Protein AF-A0A970Z7S6-F1 (afdb_monomer_lite)

Structure (mmCIF, N/CA/C/O backbone):
data_AF-A0A970Z7S6-F1
#
_entry.id   AF-A0A970Z7S6-F1
#
loop_
_atom_site.group_PDB
_atom_site.id
_atom_site.type_symbol
_atom_site.label_atom_id
_atom_site.label_alt_id
_atom_site.label_comp_id
_atom_site.label_asym_id
_atom_site.label_entity_id
_atom_site.label_seq_id
_atom_site.pdbx_PDB_ins_code
_atom_site.Cartn_x
_atom_site.Cartn_y
_atom_site.Cartn_z
_atom_site.occupancy
_atom_site.B_iso_or_equiv
_atom_site.auth_seq_id
_atom_site.auth_comp_id
_atom_site.auth_asym_id
_atom_site.auth_atom_id
_atom_site.pdbx_PDB_model_num
ATOM 1 N N . MET A 1 1 ? 10.296 16.742 -25.033 1.00 49.62 1 MET A N 1
ATOM 2 C CA . MET A 1 1 ? 11.629 16.774 -24.396 1.00 49.62 1 MET A CA 1
ATOM 3 C C . MET A 1 1 ? 12.224 15.386 -24.533 1.00 49.62 1 MET A C 1
ATOM 5 O O . MET A 1 1 ? 11.603 14.443 -24.060 1.00 49.62 1 MET A O 1
ATOM 9 N N . THR A 1 2 ? 13.353 15.259 -25.225 1.00 73.88 2 THR A N 1
ATOM 10 C CA . THR A 1 2 ? 14.048 13.978 -25.423 1.00 73.88 2 THR A CA 1
ATOM 11 C C . THR A 1 2 ? 15.272 13.971 -24.520 1.00 73.88 2 THR A C 1
ATOM 13 O O . THR A 1 2 ? 16.034 14.935 -24.530 1.00 73.88 2 THR A O 1
ATOM 16 N N . VAL A 1 3 ? 15.428 12.928 -23.704 1.00 72.38 3 VAL A N 1
ATOM 17 C CA . VAL A 1 3 ? 16.602 12.742 -22.843 1.00 72.38 3 VAL A CA 1
ATOM 18 C C . VAL A 1 3 ? 17.426 11.609 -23.434 1.00 72.38 3 VAL A C 1
ATOM 20 O O . VAL A 1 3 ? 16.931 10.490 -23.550 1.00 72.38 3 VAL A O 1
ATOM 23 N N . THR A 1 4 ? 18.667 11.904 -23.809 1.00 82.56 4 THR A N 1
ATOM 24 C CA . THR A 1 4 ? 19.609 10.909 -24.326 1.00 82.56 4 THR A CA 1
ATOM 25 C C . THR A 1 4 ? 20.452 10.380 -23.171 1.00 82.56 4 THR A C 1
ATOM 27 O O . THR A 1 4 ? 21.067 11.159 -22.446 1.00 82.56 4 THR A O 1
ATOM 30 N N . VAL A 1 5 ? 20.472 9.061 -22.995 1.00 85.50 5 VAL A N 1
ATOM 31 C CA . VAL A 1 5 ? 21.319 8.353 -22.024 1.00 85.50 5 VAL A CA 1
ATOM 32 C C . VAL A 1 5 ? 22.037 7.212 -22.737 1.00 85.50 5 VAL A C 1
ATOM 34 O O . VAL A 1 5 ? 21.536 6.704 -23.740 1.00 85.50 5 VAL A O 1
ATOM 37 N N . ASP A 1 6 ? 23.199 6.802 -22.235 1.00 90.25 6 ASP A N 1
ATOM 38 C CA . ASP A 1 6 ? 23.884 5.626 -22.766 1.00 90.25 6 ASP A CA 1
ATOM 39 C C . ASP A 1 6 ? 23.154 4.322 -22.382 1.00 90.25 6 ASP A C 1
ATOM 41 O O . ASP A 1 6 ? 22.382 4.261 -21.417 1.00 90.25 6 ASP A O 1
ATOM 45 N N . LEU A 1 7 ? 23.413 3.257 -23.145 1.00 88.31 7 LEU A N 1
ATOM 46 C CA . LEU A 1 7 ? 22.751 1.962 -22.979 1.00 88.31 7 LEU A CA 1
ATOM 47 C C . LEU A 1 7 ? 23.038 1.310 -21.615 1.00 88.31 7 LEU A C 1
ATOM 49 O O . LEU A 1 7 ? 22.163 0.639 -21.064 1.00 88.31 7 LEU A O 1
ATOM 53 N N . ALA A 1 8 ? 24.231 1.501 -21.045 1.00 88.81 8 ALA A N 1
ATOM 54 C CA . ALA A 1 8 ? 24.577 0.928 -19.745 1.00 88.81 8 ALA A CA 1
ATOM 55 C C . ALA A 1 8 ? 23.791 1.615 -18.619 1.00 88.81 8 ALA A C 1
ATOM 57 O O . ALA A 1 8 ? 23.200 0.940 -17.771 1.00 88.81 8 ALA A O 1
ATOM 58 N N . THR A 1 9 ? 23.692 2.944 -18.662 1.00 91.31 9 THR A N 1
ATOM 59 C CA . THR A 1 9 ? 22.844 3.733 -17.763 1.00 91.31 9 THR A CA 1
ATOM 60 C C . THR A 1 9 ? 21.377 3.333 -17.903 1.00 91.31 9 THR A C 1
ATOM 62 O O . THR A 1 9 ? 20.697 3.118 -16.897 1.00 91.31 9 THR A O 1
ATOM 65 N N . ALA A 1 10 ? 20.884 3.160 -19.131 1.00 90.50 10 ALA A N 1
ATOM 66 C CA . ALA A 1 10 ? 19.507 2.743 -19.379 1.00 90.50 10 ALA A CA 1
ATOM 67 C C . ALA A 1 10 ? 19.210 1.351 -18.782 1.00 90.50 10 ALA A C 1
ATOM 69 O O . ALA A 1 10 ? 18.219 1.175 -18.068 1.00 90.50 10 ALA A O 1
ATOM 70 N N . ARG A 1 11 ? 20.116 0.380 -18.968 1.00 90.38 11 ARG A N 1
ATOM 71 C CA . ARG A 1 11 ? 20.027 -0.962 -18.362 1.00 90.38 11 ARG A CA 1
ATOM 72 C C . ARG A 1 11 ? 20.036 -0.910 -16.830 1.00 90.38 11 ARG A C 1
ATOM 74 O O . ARG A 1 11 ? 19.219 -1.577 -16.193 1.00 90.38 11 ARG A O 1
ATOM 81 N N . LEU A 1 12 ? 20.896 -0.084 -16.227 1.00 92.44 12 LEU A N 1
ATOM 82 C CA . LEU A 1 12 ? 20.942 0.109 -14.772 1.00 92.44 12 LEU A CA 1
ATOM 83 C C . LEU A 1 12 ? 19.610 0.645 -14.226 1.00 92.44 12 LEU A C 1
ATOM 85 O O . LEU A 1 12 ? 19.114 0.167 -13.201 1.00 92.44 12 LEU A O 1
ATOM 89 N N . LEU A 1 13 ? 19.017 1.633 -14.901 1.00 92.88 13 LEU A N 1
ATOM 90 C CA . LEU A 1 13 ? 17.722 2.195 -14.517 1.00 92.88 13 LEU A CA 1
ATOM 91 C C . LEU A 1 13 ? 16.606 1.149 -14.617 1.00 92.88 13 LEU A C 1
ATOM 93 O O . LEU A 1 13 ? 15.801 1.042 -13.692 1.00 92.88 13 LEU A O 1
ATOM 97 N N . CYS A 1 14 ? 16.606 0.320 -15.659 1.00 93.12 14 CYS A N 1
ATOM 98 C CA . CYS A 1 14 ? 15.656 -0.785 -15.790 1.00 93.12 14 CYS A CA 1
ATOM 99 C C . CYS A 1 14 ? 15.797 -1.837 -14.678 1.00 93.12 14 CYS A C 1
ATOM 101 O O . CYS A 1 14 ? 14.792 -2.304 -14.141 1.00 93.12 14 CYS A O 1
ATOM 103 N N . GLY A 1 15 ? 17.018 -2.127 -14.218 1.00 93.12 15 GLY A N 1
ATOM 104 C CA . GLY A 1 15 ? 17.227 -2.956 -13.023 1.00 93.12 15 GLY A CA 1
ATOM 105 C C . GLY A 1 15 ? 16.580 -2.361 -11.762 1.00 93.12 15 GLY A C 1
ATOM 106 O O . GLY A 1 15 ? 15.963 -3.073 -10.965 1.00 93.12 15 GLY A O 1
ATOM 107 N N . ARG A 1 16 ? 16.641 -1.033 -11.597 1.00 95.19 16 ARG A N 1
ATOM 108 C CA . ARG A 1 16 ? 15.979 -0.332 -10.480 1.00 95.19 16 ARG A CA 1
ATOM 109 C C . ARG A 1 16 ? 14.455 -0.365 -10.590 1.00 95.19 16 ARG A C 1
ATOM 111 O O . ARG A 1 16 ? 13.795 -0.484 -9.559 1.00 95.19 16 ARG A O 1
ATOM 118 N N . VAL A 1 17 ? 13.900 -0.293 -11.803 1.00 94.56 17 VAL A N 1
ATOM 119 C CA . VAL A 1 17 ? 12.452 -0.434 -12.048 1.00 94.56 17 VAL A CA 1
ATOM 120 C C . VAL A 1 17 ? 11.965 -1.798 -11.562 1.00 94.56 17 VAL A C 1
ATOM 122 O O . VAL A 1 17 ? 11.022 -1.854 -10.771 1.00 94.56 17 VAL A O 1
ATOM 125 N N . ALA A 1 18 ? 12.649 -2.884 -11.930 1.00 91.31 18 ALA A N 1
ATOM 126 C CA . ALA A 1 18 ? 12.296 -4.233 -11.481 1.00 91.31 18 ALA A CA 1
ATOM 127 C C . ALA A 1 18 ? 12.333 -4.367 -9.945 1.00 91.31 18 ALA A C 1
ATOM 129 O O . ALA A 1 18 ? 11.381 -4.855 -9.324 1.00 91.31 18 ALA A O 1
ATOM 130 N N . ALA A 1 19 ? 13.393 -3.858 -9.305 1.00 94.69 19 ALA A N 1
ATOM 131 C CA . ALA A 1 19 ? 13.511 -3.859 -7.846 1.00 94.69 19 ALA A CA 1
ATOM 132 C C . ALA A 1 19 ? 12.394 -3.043 -7.165 1.00 94.69 19 ALA A C 1
ATOM 134 O O . ALA A 1 19 ? 11.835 -3.467 -6.146 1.00 94.69 19 ALA A O 1
ATOM 135 N N . ALA A 1 20 ? 12.032 -1.890 -7.735 1.00 96.62 20 ALA A N 1
ATOM 136 C CA . ALA A 1 20 ? 10.949 -1.050 -7.240 1.00 96.62 20 ALA A CA 1
ATOM 137 C C . ALA A 1 20 ? 9.584 -1.744 -7.365 1.00 96.62 20 ALA A C 1
ATOM 139 O O . ALA A 1 20 ? 8.835 -1.752 -6.388 1.00 96.62 20 ALA A O 1
ATOM 140 N N . ARG A 1 21 ? 9.287 -2.393 -8.501 1.00 95.50 21 ARG A N 1
ATOM 141 C CA . ARG A 1 21 ? 8.046 -3.169 -8.704 1.00 95.50 21 A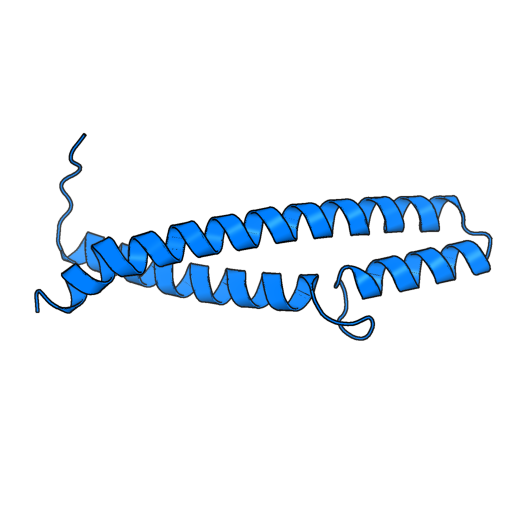RG A CA 1
ATOM 142 C C . ARG A 1 21 ? 7.897 -4.263 -7.650 1.00 95.50 21 ARG A C 1
ATOM 144 O O . ARG A 1 21 ? 6.881 -4.309 -6.962 1.00 95.50 21 ARG A O 1
ATOM 151 N N . SER A 1 22 ? 8.939 -5.068 -7.429 1.00 95.94 22 SER A N 1
ATOM 152 C CA . SER A 1 22 ? 8.932 -6.121 -6.398 1.00 95.94 22 SER A CA 1
ATOM 153 C C . SER A 1 22 ? 8.715 -5.565 -4.983 1.00 95.94 22 SER A C 1
ATOM 155 O O . SER A 1 22 ? 7.995 -6.145 -4.163 1.00 95.94 22 SER A O 1
ATOM 157 N N . ARG A 1 23 ? 9.330 -4.422 -4.657 1.00 97.25 23 ARG A N 1
ATOM 158 C CA . ARG A 1 23 ? 9.139 -3.771 -3.354 1.00 97.25 23 ARG A CA 1
ATOM 159 C C . ARG A 1 23 ? 7.713 -3.251 -3.184 1.00 97.25 23 ARG A C 1
ATOM 161 O O . ARG A 1 23 ? 7.140 -3.446 -2.114 1.00 97.25 23 ARG A O 1
ATOM 168 N N . LEU A 1 24 ? 7.163 -2.595 -4.202 1.00 97.50 24 LEU A N 1
ATOM 169 C CA . LEU A 1 24 ? 5.807 -2.055 -4.163 1.00 97.50 24 LEU A CA 1
ATOM 170 C C . LEU A 1 24 ? 4.761 -3.167 -4.092 1.00 97.50 24 LEU A C 1
ATOM 172 O O . LEU A 1 24 ? 3.889 -3.078 -3.239 1.00 97.50 24 LEU A O 1
ATOM 176 N N . ALA A 1 25 ? 4.916 -4.253 -4.853 1.00 96.56 25 ALA A N 1
ATOM 177 C CA . ALA A 1 25 ? 4.028 -5.414 -4.778 1.00 96.56 25 ALA A CA 1
ATOM 178 C C . ALA A 1 25 ? 3.983 -6.025 -3.365 1.00 96.56 25 ALA A C 1
ATOM 180 O O . ALA A 1 25 ? 2.914 -6.315 -2.839 1.00 96.56 25 ALA A O 1
ATOM 181 N N . ARG A 1 26 ? 5.136 -6.150 -2.689 1.00 96.69 26 ARG A N 1
ATOM 182 C CA . ARG A 1 26 ? 5.186 -6.624 -1.292 1.00 96.69 26 ARG A CA 1
ATOM 183 C C . ARG A 1 26 ? 4.514 -5.667 -0.307 1.00 96.69 26 ARG A C 1
ATOM 185 O O . ARG A 1 26 ? 3.951 -6.112 0.691 1.00 96.69 26 ARG A O 1
ATOM 192 N N . LEU A 1 27 ? 4.617 -4.358 -0.537 1.00 96.81 27 LEU A N 1
ATOM 193 C CA . LEU A 1 27 ? 3.947 -3.361 0.299 1.00 96.81 27 LEU A CA 1
ATOM 194 C C . LEU A 1 27 ? 2.436 -3.369 0.070 1.00 96.81 27 LEU A C 1
ATOM 196 O O . LEU A 1 27 ? 1.691 -3.317 1.044 1.00 96.81 27 LEU A O 1
ATOM 200 N N . ASP A 1 28 ? 2.012 -3.477 -1.185 1.00 97.19 28 ASP A N 1
ATOM 201 C CA . ASP A 1 28 ? 0.612 -3.575 -1.578 1.00 97.19 28 ASP A CA 1
ATOM 202 C C . ASP A 1 28 ? -0.050 -4.813 -0.964 1.00 97.19 28 ASP A C 1
ATOM 204 O O . ASP A 1 28 ? -1.039 -4.683 -0.244 1.00 97.19 28 ASP A O 1
ATOM 208 N N . ALA A 1 29 ? 0.582 -5.983 -1.111 1.00 96.81 29 ALA A N 1
ATOM 209 C CA . ALA A 1 29 ? 0.120 -7.234 -0.514 1.00 96.81 29 ALA A CA 1
ATOM 210 C C . ALA A 1 29 ? 0.020 -7.156 1.017 1.00 96.81 29 ALA A C 1
ATOM 212 O O . ALA A 1 29 ? -0.900 -7.709 1.612 1.00 96.81 29 ALA A O 1
ATOM 213 N N . ARG A 1 30 ? 0.942 -6.443 1.681 1.00 97.56 30 ARG A N 1
ATOM 214 C CA . ARG A 1 30 ? 0.862 -6.238 3.134 1.00 97.56 30 ARG A CA 1
ATOM 215 C C . ARG A 1 30 ? -0.300 -5.329 3.518 1.00 97.56 30 ARG A C 1
ATOM 217 O O . ARG A 1 30 ? -0.975 -5.615 4.497 1.00 97.56 30 ARG A O 1
ATOM 224 N N . ILE A 1 31 ? -0.494 -4.216 2.810 1.00 97.88 31 ILE A N 1
ATOM 225 C CA . ILE A 1 31 ? -1.547 -3.237 3.121 1.00 97.88 31 ILE A CA 1
ATOM 226 C C . ILE A 1 31 ? -2.932 -3.872 2.971 1.00 97.88 31 ILE A C 1
ATOM 228 O O . ILE A 1 31 ? -3.761 -3.684 3.859 1.00 97.88 31 ILE A O 1
ATOM 232 N N . HIS A 1 32 ? -3.134 -4.660 1.914 1.00 96.62 32 HIS A N 1
ATOM 233 C CA . HIS A 1 32 ? -4.400 -5.333 1.601 1.00 96.62 32 HIS A CA 1
ATOM 234 C C . HIS A 1 32 ? -4.509 -6.755 2.181 1.00 96.62 32 HIS A C 1
ATOM 236 O O . HIS A 1 32 ? -5.439 -7.482 1.843 1.00 96.62 32 HIS A O 1
ATOM 242 N N . GLY A 1 33 ? -3.569 -7.169 3.037 1.00 96.88 33 GLY A N 1
ATOM 243 C CA . GLY A 1 33 ? -3.636 -8.456 3.728 1.00 96.88 33 GLY A CA 1
ATOM 244 C C . GLY A 1 33 ? -4.785 -8.529 4.742 1.00 96.88 33 GLY A C 1
ATOM 245 O O . GLY A 1 33 ? -5.380 -7.509 5.104 1.00 96.88 33 GLY A O 1
ATOM 246 N N . GLY A 1 34 ? -5.074 -9.738 5.228 1.00 95.75 34 GLY A N 1
ATOM 247 C CA . GLY A 1 34 ? -6.077 -9.971 6.265 1.00 95.75 34 GLY A CA 1
ATOM 248 C C . GLY A 1 34 ? -5.647 -9.476 7.650 1.00 95.75 34 GLY A C 1
ATOM 249 O O . GLY A 1 34 ? -4.563 -8.907 7.830 1.00 95.75 34 GLY A O 1
ATOM 250 N N . ALA A 1 35 ? -6.512 -9.682 8.646 1.00 96.62 35 ALA A N 1
ATOM 251 C CA . ALA A 1 35 ? -6.297 -9.210 10.015 1.00 96.62 35 ALA A CA 1
ATOM 252 C C . ALA A 1 35 ? -5.153 -9.952 10.734 1.00 96.62 35 ALA A C 1
ATOM 254 O O . ALA A 1 35 ? -4.667 -9.499 11.766 1.00 96.62 35 ALA A O 1
ATOM 255 N N . GLU A 1 36 ? -4.700 -11.076 10.184 1.00 96.06 36 GLU A N 1
ATOM 256 C CA . GLU A 1 36 ? -3.512 -11.833 10.578 1.00 96.06 36 GLU A CA 1
ATOM 257 C C . GLU A 1 36 ? -2.201 -11.195 10.088 1.00 96.06 36 GLU A C 1
ATOM 259 O O . GLU A 1 36 ? -1.138 -11.410 10.676 1.00 96.06 36 GLU A O 1
ATOM 264 N N . VAL A 1 37 ? -2.255 -10.366 9.042 1.00 97.81 37 VAL A N 1
ATOM 265 C CA . VAL A 1 37 ? -1.075 -9.715 8.470 1.00 97.81 37 VAL A CA 1
ATOM 266 C C . VAL A 1 37 ? -0.748 -8.455 9.264 1.00 97.81 37 VAL A C 1
ATOM 268 O O . VAL A 1 37 ? -1.395 -7.420 9.131 1.00 97.81 37 VAL A O 1
ATOM 271 N N . ILE A 1 38 ? 0.310 -8.510 10.077 1.00 95.69 38 ILE A N 1
ATOM 272 C CA . ILE A 1 38 ? 0.709 -7.381 10.926 1.00 95.69 38 ILE A CA 1
ATOM 273 C C . ILE A 1 38 ? 0.908 -6.107 10.096 1.00 95.69 38 ILE A C 1
ATOM 275 O O . ILE A 1 38 ? 1.782 -6.003 9.229 1.00 95.69 38 ILE A O 1
ATOM 279 N N . GLY A 1 39 ? 0.117 -5.091 10.437 1.00 93.62 39 GLY A N 1
ATOM 280 C CA . GLY A 1 39 ? 0.165 -3.786 9.800 1.00 93.62 39 GLY A CA 1
ATOM 281 C C . GLY A 1 39 ? -0.553 -3.704 8.453 1.00 93.62 39 GLY A C 1
ATOM 282 O O . GLY A 1 39 ? -0.337 -2.704 7.765 1.00 93.62 39 GLY A O 1
ATOM 283 N N . SER A 1 40 ? -1.377 -4.683 8.076 1.00 98.19 40 SER A N 1
ATOM 284 C CA . SER A 1 40 ? -2.438 -4.474 7.084 1.00 98.19 40 SER A CA 1
ATOM 285 C C . SER A 1 40 ? -3.463 -3.454 7.591 1.00 98.19 40 SER A C 1
ATOM 287 O O . SER A 1 40 ? -3.462 -3.094 8.774 1.00 98.19 40 SER A O 1
ATOM 289 N N . VAL A 1 41 ? -4.317 -2.949 6.699 1.00 98.31 41 VAL A N 1
ATOM 290 C CA . VAL A 1 41 ? -5.437 -2.070 7.083 1.00 98.31 41 VAL A CA 1
ATOM 291 C C . VAL A 1 41 ? -6.353 -2.797 8.069 1.00 98.31 41 VAL A C 1
ATOM 293 O O . VAL A 1 41 ? -6.552 -2.316 9.182 1.00 98.31 41 VAL A O 1
ATOM 296 N N . THR A 1 42 ? -6.756 -4.019 7.728 1.00 98.19 42 THR A N 1
ATOM 297 C CA . THR A 1 42 ? -7.644 -4.857 8.546 1.00 98.19 42 THR A CA 1
ATOM 298 C C . THR A 1 42 ? -7.042 -5.218 9.911 1.00 98.19 42 THR A C 1
ATOM 300 O O . THR A 1 42 ? -7.749 -5.240 10.918 1.00 98.19 42 THR A O 1
ATOM 303 N N . TRP A 1 43 ? -5.721 -5.426 10.009 1.00 98.56 43 TRP A N 1
ATOM 304 C CA . TRP A 1 43 ? -5.039 -5.619 11.297 1.00 98.56 43 TRP A CA 1
ATOM 305 C C . TRP A 1 43 ? -5.106 -4.359 12.166 1.00 98.56 43 TRP A C 1
ATOM 307 O O . TRP A 1 43 ? -5.303 -4.453 13.379 1.00 98.56 43 TRP A O 1
ATOM 317 N N . VAL A 1 44 ? -4.931 -3.171 11.574 1.00 98.38 44 VAL A N 1
ATOM 318 C CA . VAL A 1 44 ? -4.997 -1.903 12.319 1.00 98.38 44 VAL A CA 1
ATOM 319 C C . VAL A 1 44 ? -6.425 -1.632 12.796 1.00 98.38 44 VAL A C 1
ATOM 321 O O . VAL A 1 44 ? -6.592 -1.280 13.963 1.00 98.38 44 VAL A O 1
ATOM 324 N N . GLU A 1 45 ? -7.428 -1.867 11.953 1.00 98.25 45 GLU A N 1
ATOM 325 C CA . GLU A 1 45 ? -8.852 -1.756 12.304 1.00 98.25 45 GLU A CA 1
ATOM 326 C C . GLU A 1 45 ? -9.226 -2.718 13.440 1.00 98.25 45 GLU A C 1
ATOM 328 O O . GLU A 1 45 ? -9.838 -2.319 14.429 1.00 98.25 45 GLU A O 1
ATOM 333 N N . ALA A 1 46 ? -8.767 -3.974 13.382 1.00 98.19 46 ALA A N 1
ATOM 334 C CA . ALA A 1 46 ? -8.992 -4.939 14.458 1.00 98.19 46 ALA A CA 1
ATOM 335 C C . ALA A 1 46 ? -8.381 -4.471 15.792 1.00 98.19 46 ALA A C 1
ATOM 337 O O . ALA A 1 46 ? -8.974 -4.658 16.860 1.00 98.19 46 ALA A O 1
ATOM 338 N N . LYS A 1 47 ? -7.205 -3.829 15.754 1.00 98.31 47 LYS A N 1
ATOM 339 C CA . LYS A 1 47 ? -6.587 -3.228 16.946 1.00 98.31 47 LYS A CA 1
ATOM 340 C C . LYS A 1 47 ? -7.345 -1.998 17.438 1.00 98.31 47 LYS A C 1
ATOM 342 O O . LYS A 1 47 ? -7.431 -1.823 18.653 1.00 98.31 47 LYS A O 1
ATOM 347 N N . ALA A 1 48 ? -7.892 -1.178 16.544 1.00 98.25 48 ALA A N 1
ATOM 348 C CA . ALA A 1 48 ? -8.722 -0.037 16.916 1.00 98.25 48 ALA A CA 1
ATOM 349 C C . ALA A 1 48 ? -9.996 -0.499 17.636 1.00 98.25 48 ALA A C 1
ATOM 351 O O . ALA A 1 48 ? -10.259 -0.073 18.760 1.00 98.25 48 ALA A O 1
ATOM 352 N N . ALA A 1 49 ? -10.696 -1.486 17.069 1.00 98.00 49 ALA A N 1
ATOM 353 C CA . ALA A 1 49 ? -11.877 -2.092 17.674 1.00 98.00 49 ALA A CA 1
ATOM 354 C C . ALA A 1 49 ? -11.576 -2.711 19.051 1.00 98.00 49 ALA A C 1
ATOM 356 O O . ALA A 1 49 ? -12.351 -2.545 19.994 1.00 98.00 49 ALA A O 1
ATOM 357 N N . ALA A 1 50 ? -10.438 -3.397 19.201 1.00 98.00 50 ALA A N 1
ATOM 358 C CA . ALA A 1 50 ? -10.012 -3.942 20.490 1.00 98.00 50 ALA A CA 1
ATOM 359 C C . ALA A 1 50 ? -9.726 -2.841 21.528 1.00 98.00 50 ALA A C 1
ATOM 361 O O . ALA A 1 50 ? -10.102 -2.986 22.690 1.00 98.00 50 ALA A O 1
ATOM 362 N N . ALA A 1 51 ? -9.103 -1.731 21.119 1.00 98.25 51 ALA A N 1
ATOM 363 C CA . ALA A 1 51 ? -8.863 -0.586 21.994 1.00 98.25 51 ALA A CA 1
ATOM 364 C C . ALA A 1 51 ? -10.176 0.077 22.440 1.00 98.25 51 ALA A C 1
ATOM 366 O O . ALA A 1 51 ? -10.321 0.373 23.625 1.00 98.25 51 ALA A O 1
ATOM 367 N N . GLY A 1 52 ? -11.141 0.237 21.528 1.00 98.00 52 GLY A N 1
ATOM 368 C CA . GLY A 1 52 ? -12.474 0.759 21.839 1.00 98.00 52 GLY A CA 1
ATOM 369 C C . GLY A 1 52 ? -13.226 -0.126 22.834 1.00 98.00 52 GLY A C 1
ATOM 370 O O . GLY A 1 52 ? -13.712 0.363 23.848 1.00 98.00 52 GLY A O 1
ATOM 371 N N . LYS A 1 53 ? -13.220 -1.452 22.627 1.00 98.12 53 LYS A N 1
ATOM 372 C CA . LYS A 1 53 ? -13.808 -2.424 23.574 1.00 98.12 53 LYS A CA 1
ATOM 373 C C . LYS A 1 53 ? -13.171 -2.379 24.965 1.00 98.12 53 LYS A C 1
ATOM 375 O O . LYS A 1 53 ? -13.832 -2.693 25.946 1.00 98.12 53 LYS A O 1
ATOM 380 N N . ALA A 1 54 ? -11.901 -1.991 25.048 1.00 98.06 54 ALA A N 1
ATOM 381 C CA . ALA A 1 54 ? -11.177 -1.813 26.303 1.00 98.06 54 ALA A CA 1
ATOM 382 C C . ALA A 1 54 ? -11.333 -0.403 26.915 1.00 98.06 54 ALA A C 1
ATOM 384 O O . ALA A 1 54 ? -10.628 -0.085 27.869 1.00 98.06 54 ALA A O 1
ATOM 385 N N . GLY A 1 55 ? -12.190 0.462 26.357 1.00 98.31 55 GLY A N 1
ATOM 386 C CA . GLY A 1 55 ? -12.410 1.834 26.834 1.00 98.31 55 GLY A CA 1
ATOM 387 C C . GLY A 1 55 ? -11.293 2.826 26.485 1.00 98.31 55 GLY A C 1
ATOM 388 O O . GLY A 1 55 ? -11.274 3.947 26.982 1.00 98.31 55 GLY A O 1
ATOM 389 N N . ASN A 1 56 ? -10.345 2.447 25.624 1.00 98.31 56 ASN A N 1
ATOM 390 C CA . ASN A 1 56 ? -9.220 3.292 25.222 1.00 98.31 56 ASN A CA 1
ATOM 391 C C . ASN A 1 56 ? -9.536 4.081 23.940 1.00 98.31 56 ASN A C 1
ATOM 393 O O . ASN A 1 56 ? -8.858 3.921 22.922 1.00 98.31 56 ASN A O 1
ATOM 397 N N . GLU A 1 57 ? -10.537 4.959 23.991 1.00 98.00 57 GLU A N 1
ATOM 398 C CA . GLU A 1 57 ? -11.055 5.706 22.827 1.00 98.00 57 GLU A CA 1
ATOM 399 C C . GLU A 1 57 ? -9.960 6.483 22.080 1.00 98.00 57 GLU A C 1
ATOM 401 O O . GLU A 1 57 ? -9.791 6.340 20.873 1.00 98.00 57 GLU A O 1
ATOM 406 N N . ARG A 1 58 ? -9.086 7.197 22.805 1.00 98.25 58 ARG A N 1
ATOM 407 C CA . ARG A 1 58 ? -7.961 7.931 22.190 1.00 98.25 58 ARG A CA 1
ATOM 408 C C . ARG A 1 58 ? -7.007 7.031 21.401 1.00 98.25 58 ARG A C 1
ATOM 410 O O . ARG A 1 58 ? -6.339 7.503 20.481 1.00 98.25 58 ARG A O 1
ATOM 417 N N . LEU A 1 59 ? -6.843 5.772 21.812 1.00 98.19 59 LEU A N 1
ATOM 418 C CA . LEU A 1 59 ? -6.009 4.814 21.088 1.00 98.19 59 LEU A CA 1
ATOM 419 C C . LEU A 1 59 ? -6.750 4.274 19.864 1.00 98.19 59 LEU A C 1
ATOM 421 O O . LEU A 1 59 ? -6.119 4.193 18.811 1.00 98.19 59 LEU A O 1
ATOM 425 N N . ALA A 1 60 ? -8.039 3.954 20.000 1.00 98.56 60 ALA A N 1
ATOM 426 C CA . ALA A 1 60 ? -8.892 3.537 18.889 1.00 98.56 60 ALA A CA 1
ATOM 427 C C . ALA A 1 60 ? -8.851 4.581 17.762 1.00 98.56 60 ALA A C 1
ATOM 429 O O . ALA A 1 60 ? -8.354 4.279 16.681 1.00 98.56 60 ALA A O 1
ATOM 430 N N . ASP A 1 61 ? -9.128 5.847 18.078 1.00 98.44 61 ASP A N 1
ATOM 431 C CA . ASP A 1 61 ? -9.095 6.963 17.127 1.00 98.44 61 ASP A CA 1
ATOM 432 C C . ASP A 1 61 ? -7.749 7.121 16.404 1.00 98.44 61 ASP A C 1
ATOM 434 O O . ASP A 1 61 ? -7.668 7.464 15.221 1.00 98.44 61 ASP A O 1
ATOM 438 N N . ARG A 1 62 ? -6.634 6.933 17.124 1.00 98.50 62 ARG A N 1
ATOM 439 C CA . ARG A 1 62 ? -5.295 7.015 16.517 1.00 98.50 62 ARG A CA 1
ATOM 440 C C . ARG A 1 62 ? -5.044 5.864 15.551 1.00 98.50 62 ARG A C 1
ATOM 442 O O . ARG A 1 62 ? -4.309 6.061 14.579 1.00 98.50 62 ARG A O 1
ATOM 449 N N . LEU A 1 63 ? -5.567 4.681 15.860 1.00 98.38 63 LEU A N 1
ATOM 450 C CA . LEU A 1 63 ? -5.451 3.497 15.023 1.00 98.38 63 LEU A CA 1
ATOM 451 C C . LEU A 1 63 ? -6.364 3.610 13.802 1.00 98.38 63 LEU A C 1
ATOM 453 O O . LEU A 1 63 ? -5.867 3.375 12.707 1.00 98.38 63 LEU A O 1
ATOM 457 N N . ASP A 1 64 ? -7.589 4.108 13.945 1.00 98.00 64 ASP A N 1
ATOM 458 C CA . ASP A 1 64 ? -8.493 4.364 12.814 1.00 98.00 64 ASP A CA 1
ATOM 459 C C . ASP A 1 64 ? -7.871 5.349 11.825 1.00 98.00 64 ASP A C 1
ATOM 461 O O . ASP A 1 64 ? -7.607 5.001 10.676 1.00 98.00 64 ASP A O 1
ATOM 465 N N . ARG A 1 65 ? -7.399 6.509 12.306 1.00 98.31 65 ARG A N 1
ATOM 466 C CA . ARG A 1 65 ? -6.661 7.457 11.448 1.00 98.31 65 ARG A CA 1
ATOM 467 C C . ARG A 1 65 ? -5.419 6.841 10.797 1.00 98.31 65 ARG A C 1
ATOM 469 O O . ARG A 1 65 ? -4.911 7.347 9.796 1.00 98.31 65 ARG A O 1
ATOM 476 N N . ARG A 1 66 ? -4.820 5.816 11.411 1.00 98.06 66 ARG A N 1
ATOM 477 C CA . ARG A 1 66 ? -3.678 5.096 10.833 1.00 98.06 66 ARG A CA 1
ATOM 478 C C . ARG A 1 66 ? -4.131 4.110 9.756 1.00 98.06 66 ARG A C 1
ATOM 480 O O . ARG A 1 66 ? -3.374 3.946 8.799 1.00 98.06 66 ARG A O 1
ATOM 487 N N . ALA A 1 67 ? -5.281 3.464 9.914 1.00 98.00 67 ALA A N 1
ATOM 488 C CA . ALA A 1 67 ? -5.892 2.622 8.893 1.00 98.00 67 ALA A CA 1
ATOM 489 C C . ALA A 1 67 ? -6.206 3.456 7.642 1.00 98.00 67 ALA A C 1
ATOM 491 O O . ALA A 1 67 ? -5.708 3.115 6.569 1.00 98.00 67 ALA A O 1
ATOM 492 N N . ASP A 1 68 ? -6.831 4.627 7.808 1.00 97.69 68 ASP A N 1
ATOM 493 C CA . ASP A 1 68 ? -7.143 5.559 6.711 1.00 97.69 68 ASP A CA 1
ATOM 494 C C . ASP A 1 68 ? -5.894 5.938 5.907 1.00 97.69 68 ASP A C 1
ATOM 496 O O . ASP A 1 68 ? -5.798 5.703 4.701 1.00 97.69 68 ASP A O 1
ATOM 500 N N . ARG A 1 69 ? -4.851 6.426 6.596 1.00 97.69 69 ARG A N 1
ATOM 501 C CA . ARG A 1 69 ? -3.575 6.779 5.948 1.00 97.69 69 ARG A CA 1
ATOM 502 C C . ARG A 1 69 ? -2.936 5.595 5.226 1.00 97.69 69 ARG A C 1
ATOM 504 O O . ARG A 1 69 ? -2.230 5.784 4.237 1.00 97.69 69 ARG A O 1
ATOM 511 N N . ARG A 1 70 ? -3.108 4.370 5.729 1.00 96.81 70 ARG A N 1
ATOM 512 C CA . ARG A 1 70 ? -2.576 3.169 5.070 1.00 96.81 70 ARG A CA 1
ATOM 513 C C . ARG A 1 70 ? -3.357 2.834 3.807 1.00 96.81 70 ARG A C 1
ATOM 515 O O . ARG A 1 70 ? -2.710 2.500 2.818 1.00 96.81 70 ARG A O 1
ATOM 522 N N . ALA A 1 71 ? -4.681 2.964 3.822 1.00 96.06 71 ALA A N 1
ATOM 523 C CA . ALA A 1 71 ? -5.510 2.794 2.634 1.00 96.06 71 ALA A CA 1
ATOM 524 C C . ALA A 1 71 ? -5.114 3.804 1.540 1.00 96.06 71 ALA A C 1
ATOM 526 O O . ALA A 1 71 ? -4.820 3.413 0.410 1.00 96.06 71 ALA A O 1
ATOM 527 N N . GLU A 1 72 ? -4.944 5.082 1.895 1.00 96.50 72 GLU A N 1
ATOM 528 C CA . GLU A 1 72 ? -4.467 6.124 0.971 1.00 96.50 72 GLU A CA 1
ATOM 529 C C . GLU A 1 72 ? -3.074 5.823 0.391 1.00 96.50 72 GLU A C 1
ATOM 531 O O . GLU A 1 72 ? -2.804 6.038 -0.797 1.00 96.50 72 GLU A O 1
ATOM 536 N N . VAL A 1 73 ? -2.157 5.323 1.226 1.00 96.12 73 VAL A N 1
ATOM 537 C CA . VAL A 1 73 ? -0.826 4.892 0.778 1.00 96.12 73 VAL A CA 1
ATOM 538 C C . VAL A 1 73 ? -0.928 3.691 -0.163 1.00 96.12 73 VAL A C 1
ATOM 540 O O . VAL A 1 73 ? -0.193 3.660 -1.149 1.00 96.12 73 VAL A O 1
ATOM 543 N N . GLY A 1 74 ? -1.842 2.750 0.087 1.00 96.44 74 GLY A N 1
ATOM 544 C CA . GLY A 1 74 ? -2.132 1.629 -0.811 1.00 96.44 74 GLY A CA 1
ATOM 545 C C . GLY A 1 74 ? -2.522 2.104 -2.209 1.00 96.44 74 GLY A C 1
ATOM 546 O O . GLY A 1 74 ? -1.921 1.693 -3.199 1.00 96.44 74 GLY A O 1
ATOM 547 N N . GLU A 1 75 ? -3.427 3.077 -2.297 1.00 95.50 75 GLU A N 1
ATOM 548 C CA . GLU A 1 75 ? -3.831 3.675 -3.575 1.00 95.50 75 GLU A CA 1
ATOM 549 C C . GLU A 1 75 ? -2.666 4.360 -4.309 1.00 95.50 75 GLU A C 1
ATOM 551 O O . GLU A 1 75 ? -2.502 4.241 -5.528 1.00 95.50 75 GLU A O 1
ATOM 556 N N . ARG A 1 76 ? -1.792 5.058 -3.575 1.00 96.88 76 ARG A N 1
ATOM 557 C CA . ARG A 1 76 ? -0.572 5.648 -4.152 1.00 96.88 76 ARG A CA 1
ATOM 558 C C . ARG A 1 76 ? 0.412 4.590 -4.647 1.00 96.88 76 ARG A C 1
ATOM 560 O O . ARG A 1 76 ? 1.063 4.819 -5.666 1.00 96.88 76 ARG A O 1
ATOM 567 N N . ILE A 1 77 ? 0.539 3.471 -3.935 1.00 97.44 77 ILE A N 1
ATOM 568 C CA . ILE A 1 77 ? 1.395 2.346 -4.323 1.00 97.44 77 ILE A CA 1
ATOM 569 C C . ILE A 1 77 ? 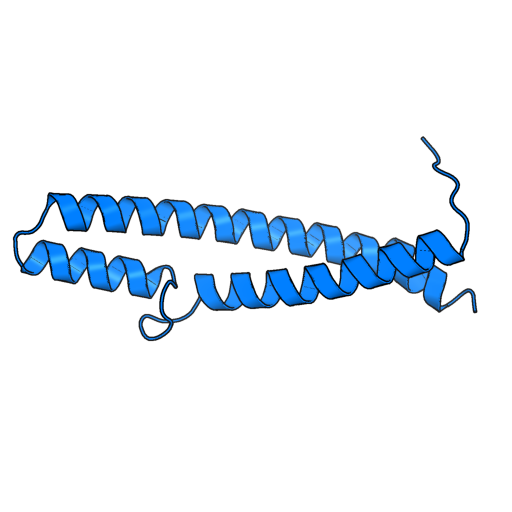0.886 1.732 -5.624 1.00 97.44 77 ILE A C 1
ATOM 571 O O . ILE A 1 77 ? 1.677 1.615 -6.558 1.00 97.44 77 ILE A O 1
ATOM 575 N N . ARG A 1 78 ? -0.416 1.443 -5.735 1.00 96.50 78 ARG A N 1
ATOM 576 C CA . ARG A 1 78 ? -1.010 0.899 -6.967 1.00 96.50 78 ARG A CA 1
ATOM 577 C C . ARG A 1 78 ? -0.790 1.824 -8.164 1.00 96.50 78 ARG A C 1
ATOM 579 O O . ARG A 1 78 ? -0.298 1.378 -9.196 1.00 96.50 78 ARG A O 1
ATOM 586 N N . ARG A 1 79 ? -1.001 3.138 -8.004 1.00 97.19 79 ARG A N 1
ATOM 587 C CA . ARG A 1 79 ? -0.678 4.124 -9.058 1.00 97.19 79 ARG A CA 1
ATOM 588 C C . ARG A 1 79 ? 0.803 4.133 -9.442 1.00 97.19 79 ARG A C 1
ATOM 590 O O . ARG A 1 79 ? 1.137 4.295 -10.615 1.00 97.19 79 ARG A O 1
ATOM 597 N N . ALA A 1 80 ? 1.705 3.999 -8.471 1.00 97.38 80 ALA A N 1
ATOM 598 C CA . ALA A 1 80 ? 3.137 3.927 -8.741 1.00 97.38 80 ALA A CA 1
ATOM 599 C C . ALA A 1 80 ? 3.515 2.632 -9.477 1.00 97.38 80 ALA A C 1
ATOM 601 O O . ALA A 1 80 ? 4.330 2.691 -10.393 1.00 97.38 80 ALA A O 1
ATOM 602 N N . MET A 1 81 ? 2.893 1.499 -9.135 1.00 96.69 81 MET A N 1
ATOM 603 C CA . MET A 1 81 ? 3.061 0.236 -9.857 1.00 96.69 81 MET A CA 1
ATOM 604 C C . MET A 1 81 ? 2.645 0.386 -11.319 1.00 96.69 81 MET A C 1
ATOM 606 O O . MET A 1 81 ? 3.480 0.150 -12.180 1.00 96.69 81 MET A O 1
ATOM 610 N N . THR A 1 82 ? 1.462 0.940 -11.609 1.00 96.62 82 THR A N 1
ATOM 611 C CA . THR A 1 82 ? 1.019 1.193 -12.995 1.00 96.62 82 THR A CA 1
ATOM 612 C C . THR A 1 82 ? 2.012 2.050 -13.787 1.00 96.62 82 THR A C 1
ATOM 614 O O . THR A 1 82 ? 2.256 1.813 -14.969 1.00 96.62 82 THR A O 1
ATOM 617 N N . ARG A 1 83 ? 2.621 3.059 -13.150 1.00 96.56 83 ARG A N 1
AT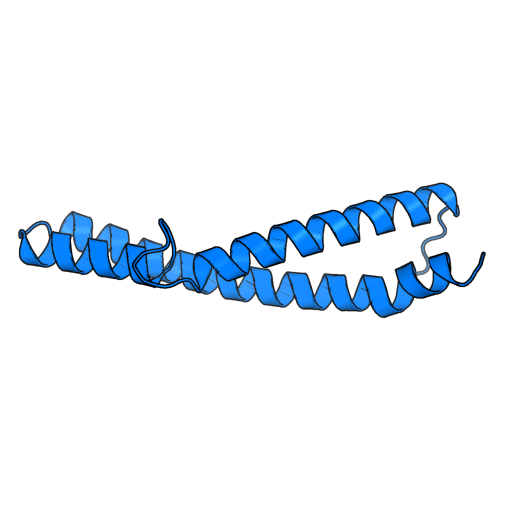OM 618 C CA . ARG A 1 83 ? 3.650 3.888 -13.798 1.00 96.56 83 ARG A CA 1
ATOM 619 C C . ARG A 1 83 ? 4.923 3.099 -14.097 1.00 96.56 83 ARG A C 1
ATOM 621 O O . ARG A 1 83 ? 5.522 3.323 -15.143 1.00 96.56 83 ARG A O 1
ATOM 628 N N . LEU A 1 84 ? 5.346 2.219 -13.192 1.00 96.19 84 LEU A N 1
ATOM 629 C CA . LEU A 1 84 ? 6.515 1.364 -13.401 1.00 96.19 84 LEU A CA 1
ATOM 630 C C . LEU A 1 84 ? 6.249 0.279 -14.445 1.00 96.19 84 LEU A C 1
ATOM 632 O O . LEU A 1 84 ? 7.143 0.011 -15.236 1.00 96.19 84 LEU A O 1
ATOM 636 N N . ASP A 1 85 ? 5.045 -0.293 -14.471 1.00 95.00 85 ASP A N 1
ATOM 637 C CA . ASP A 1 85 ? 4.617 -1.252 -15.492 1.00 95.00 85 ASP A CA 1
ATOM 638 C C . ASP A 1 85 ? 4.717 -0.604 -16.875 1.00 95.00 85 ASP A C 1
ATOM 640 O O . ASP A 1 85 ? 5.391 -1.126 -17.753 1.00 95.00 85 ASP A O 1
ATOM 644 N N . ARG A 1 86 ? 4.199 0.624 -17.024 1.00 95.25 86 ARG A N 1
ATOM 645 C CA . ARG A 1 86 ? 4.327 1.381 -18.276 1.00 95.25 86 ARG A CA 1
ATOM 646 C C . ARG A 1 86 ? 5.784 1.609 -18.68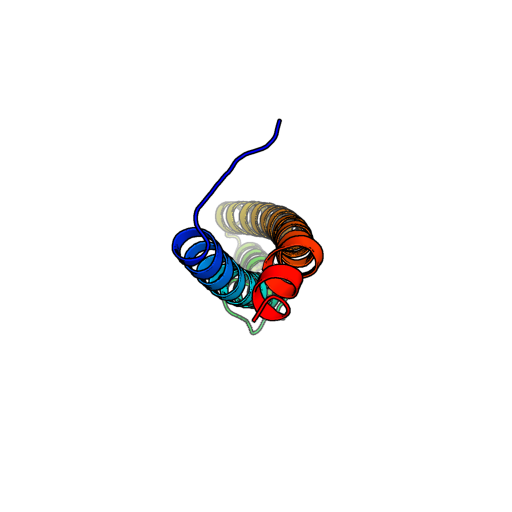3 1.00 95.25 86 ARG A C 1
ATOM 648 O O . ARG A 1 86 ? 6.101 1.485 -19.856 1.00 95.25 86 ARG A O 1
ATOM 655 N N . VAL A 1 87 ? 6.668 1.959 -17.744 1.00 93.06 87 VAL A N 1
ATOM 656 C CA . VAL A 1 87 ? 8.101 2.139 -18.048 1.00 93.06 87 VAL A CA 1
ATOM 657 C C . VAL A 1 87 ? 8.740 0.820 -18.480 1.00 93.06 87 VAL A C 1
ATOM 659 O O . VAL A 1 87 ? 9.542 0.814 -19.413 1.00 93.06 87 VAL A O 1
ATOM 662 N N . ASP A 1 88 ? 8.387 -0.286 -17.829 1.00 92.50 88 ASP A N 1
ATOM 663 C CA . ASP A 1 88 ? 8.900 -1.599 -18.201 1.00 92.50 88 ASP A CA 1
ATOM 664 C C . ASP A 1 88 ? 8.443 -1.996 -19.611 1.00 92.50 88 ASP A C 1
ATOM 666 O O . ASP A 1 88 ? 9.280 -2.356 -20.435 1.00 92.50 88 ASP A O 1
ATOM 670 N N . ASP A 1 89 ? 7.156 -1.813 -19.912 1.00 92.56 89 ASP A N 1
ATOM 671 C CA . ASP A 1 89 ? 6.535 -2.193 -21.183 1.00 92.56 89 ASP A CA 1
ATOM 672 C C . ASP A 1 89 ? 7.001 -1.339 -22.366 1.00 92.56 89 ASP A C 1
ATOM 674 O O . ASP A 1 89 ? 7.081 -1.847 -23.483 1.00 92.56 89 ASP A O 1
ATOM 678 N N . THR A 1 90 ? 7.290 -0.048 -22.156 1.00 90.81 90 THR A N 1
ATOM 679 C CA . THR A 1 90 ? 7.639 0.867 -23.258 1.00 90.81 90 THR A CA 1
ATOM 680 C C . THR A 1 90 ? 9.132 1.122 -23.412 1.00 90.81 90 THR A C 1
ATOM 682 O O . THR A 1 90 ? 9.563 1.518 -24.489 1.00 90.81 90 THR A O 1
ATOM 685 N N . VAL A 1 91 ? 9.917 0.994 -22.338 1.00 90.81 91 VAL A N 1
ATOM 686 C CA . VAL A 1 91 ? 11.348 1.346 -22.341 1.00 90.81 91 VAL A CA 1
ATOM 687 C C . VAL A 1 91 ? 12.207 0.120 -22.070 1.00 90.81 91 VAL A C 1
ATOM 689 O O . VAL A 1 91 ? 13.105 -0.186 -22.850 1.00 90.81 91 VAL A O 1
ATOM 692 N N . CYS A 1 92 ? 11.959 -0.587 -20.968 1.00 90.94 92 CYS A N 1
ATOM 693 C CA . CYS A 1 92 ? 12.864 -1.653 -20.543 1.00 90.94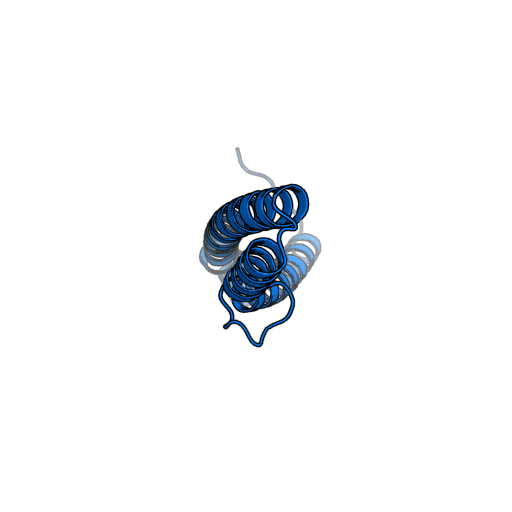 92 CYS A CA 1
ATOM 694 C C . CYS A 1 92 ? 12.745 -2.930 -21.375 1.00 90.94 92 CYS A C 1
ATOM 696 O O . CYS A 1 92 ? 13.762 -3.586 -21.584 1.00 90.94 92 CYS A O 1
ATOM 698 N N . SER A 1 93 ? 11.553 -3.266 -21.870 1.00 89.56 93 SER A N 1
ATOM 699 C CA . SER A 1 93 ? 11.333 -4.309 -22.880 1.00 89.56 93 SER A CA 1
ATOM 700 C C . SER A 1 93 ? 12.133 -4.012 -24.153 1.00 89.56 93 SER A C 1
ATOM 702 O O . SER A 1 93 ? 12.985 -4.804 -24.535 1.00 89.56 93 SER A O 1
ATOM 704 N N . ALA A 1 94 ? 11.984 -2.809 -24.712 1.00 87.56 94 ALA A N 1
ATOM 705 C CA . ALA A 1 94 ? 12.678 -2.376 -25.921 1.00 87.56 94 ALA A CA 1
ATOM 706 C C . ALA A 1 94 ? 14.210 -2.412 -25.770 1.00 87.56 94 ALA A C 1
ATOM 708 O O . ALA A 1 94 ? 14.910 -2.841 -26.680 1.00 87.56 94 ALA A O 1
ATOM 709 N N . ILE A 1 95 ? 14.747 -2.017 -24.608 1.00 86.44 95 ILE A N 1
ATOM 710 C CA . ILE A 1 95 ? 16.190 -2.111 -24.304 1.00 86.44 95 ILE A CA 1
ATOM 711 C C . ILE A 1 95 ? 16.665 -3.568 -24.200 1.00 86.44 95 ILE A C 1
ATOM 713 O O . ILE A 1 95 ? 17.827 -3.856 -24.495 1.00 86.44 95 ILE A O 1
ATOM 717 N N . ARG A 1 96 ? 15.804 -4.475 -23.728 1.00 85.75 96 ARG A N 1
ATOM 718 C CA . ARG A 1 96 ? 16.106 -5.906 -23.593 1.00 85.75 96 ARG A CA 1
ATOM 719 C C . ARG A 1 96 ? 16.115 -6.602 -24.953 1.00 85.75 96 ARG A C 1
ATOM 721 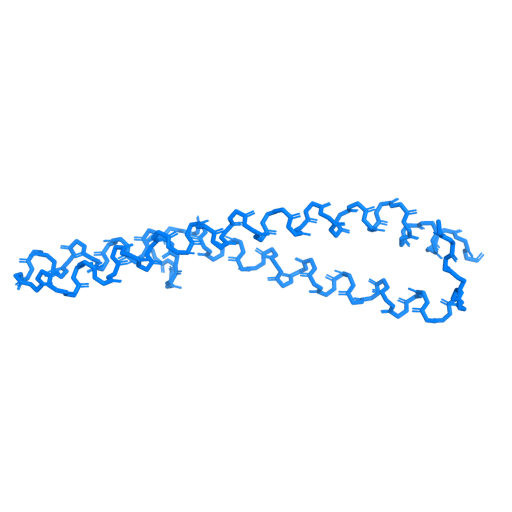O O . ARG A 1 96 ? 16.970 -7.453 -25.170 1.00 85.75 96 ARG A O 1
ATOM 728 N N . ASP A 1 97 ? 15.204 -6.203 -25.836 1.00 78.81 97 ASP A N 1
ATOM 729 C CA . ASP A 1 97 ? 15.037 -6.766 -27.179 1.00 78.81 97 ASP A CA 1
ATOM 730 C C . ASP A 1 97 ? 16.045 -6.188 -28.187 1.00 78.81 97 ASP A C 1
ATOM 732 O O . ASP A 1 97 ? 16.390 -6.849 -29.162 1.00 78.81 97 ASP A O 1
ATOM 736 N N . ALA A 1 98 ? 16.577 -4.986 -27.931 1.00 69.25 98 ALA A N 1
ATOM 737 C CA . ALA A 1 98 ? 17.659 -4.355 -28.696 1.00 69.25 98 ALA A CA 1
ATOM 738 C C . ALA A 1 98 ? 19.054 -4.956 -28.405 1.00 69.25 98 ALA A C 1
ATOM 740 O O . ALA A 1 98 ? 20.047 -4.226 -28.398 1.00 69.25 98 ALA A O 1
ATOM 741 N N . GLY A 1 99 ? 19.100 -6.257 -28.090 1.00 55.44 99 GLY A N 1
ATOM 742 C CA . GLY A 1 99 ? 20.317 -7.029 -27.822 1.00 55.44 99 GLY A CA 1
ATOM 743 C C . GLY A 1 99 ? 21.370 -6.882 -28.908 1.00 55.44 99 GLY A C 1
ATOM 744 O O . GLY A 1 99 ? 21.010 -7.011 -30.098 1.00 55.44 99 GLY A O 1
#

Foldseek 3Di:
DDDDDDLVVLQVVLVVLVVLLVVLVVLLCLQCDDLPRPNHLNVLQVVLVVCVVVVNNVSSVVSNVSSVVSVVVSVVSVVVNVVSVVCCVPRVVVSVVVD

Sequence (99 aa):
MTVTVDLATARLLCGRVAAARSRLARLDARIHGGAEVIGSVTWVEAKAAAAGKAGNERLADRLDRRADRRAEVGERIRRAMTRLDRVDDTVCSAIRDAG

pLDDT: mean 93.64, std 8.1, range [49.62, 98.56]

Secondary structure (DSSP, 8-state):
------HHHHHHHHHHHHHHHHHHHHHHHHHT--TTSTTSHHHHHHHHHHHHHTT-HHHHHHHHHHHHHHHHHHHHHHHHHHHHHHHIIIIIHHHHH--

Radius of gyration: 19.56 Å; chains: 1; bounding box: 38×29×56 Å